Protein AF-A0A8J2LW24-F1 (afdb_monomer)

InterPro domains:
  IPR010530 NADH-ubiquinone reductase complex 1 MLRQ subunit [PF06522] (20-62)
  IPR010530 NADH-ubiquinone reductase complex 1 MLRQ subunit [PTHR14256] (9-73)

Nearest PDB structures (foldseek):
  8ugl-assembly1_4N  TM=7.728E-01  e=5.171E-03  Sus scrofa

Organism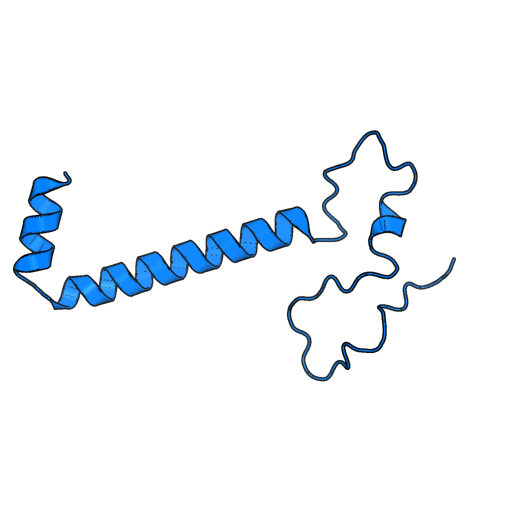: NCBI:txid39272

Sequence (80 aa):
ITRSLNWILRRHPQYLMLHGMLALGTSMAAVYGLRVAVKEPEITWNHHTNLEPWNEYANKQYKFLSAGRDYSAGCPAPKY

Mean predicted aligned error: 9.54 Å

pLDDT: mean 79.07, std 10.03, range [57.31, 96.38]

Solvent-accessible surface area (backbone atoms only — not comparable to full-atom values): 5153 Å² total; per-residue (Å²): 112,73,72,60,52,55,54,50,49,74,76,37,67,71,53,49,56,55,52,48,53,50,52,50,52,52,50,52,52,51,53,51,51,53,50,46,62,71,51,34,78,89,47,76,91,60,86,80,85,49,95,55,65,84,59,76,46,36,70,45,77,65,71,92,77,63,92,94,63,73,80,86,58,66,42,82,55,83,85,126

Foldseek 3Di:
DVVVVVVVCVVDVVVVVVVVVVVVVVVVVVVVVVLCQVQPLVHDPCPDPDPCSNCPCQFPDSDPDDPPDDPVDTRHRDDD

Structure (mmCIF, N/CA/C/O backbone):
data_AF-A0A8J2LW24-F1
#
_entry.id   AF-A0A8J2LW24-F1
#
loop_
_atom_site.group_PDB
_atom_site.id
_atom_site.type_symbol
_atom_site.label_atom_id
_atom_site.label_alt_id
_atom_site.label_comp_id
_atom_site.label_asym_id
_atom_site.label_entity_id
_atom_site.label_seq_id
_atom_site.pdbx_PDB_ins_code
_atom_site.Cartn_x
_atom_site.Cartn_y
_atom_site.Cartn_z
_atom_site.occupancy
_atom_site.B_iso_or_equiv
_atom_site.auth_seq_id
_atom_site.auth_comp_id
_atom_site.auth_asym_id
_atom_site.auth_atom_id
_atom_site.pdbx_PDB_model_num
ATOM 1 N N . ILE A 1 1 ? 1.519 7.837 -28.302 1.00 60.75 1 ILE A N 1
ATOM 2 C CA . ILE A 1 1 ? 2.235 7.214 -27.159 1.00 60.75 1 ILE A CA 1
ATOM 3 C C . ILE A 1 1 ? 2.040 5.694 -27.146 1.00 60.75 1 ILE A C 1
ATOM 5 O O . ILE A 1 1 ? 3.014 4.967 -27.271 1.00 60.75 1 ILE A O 1
ATOM 9 N N . THR A 1 2 ? 0.803 5.189 -27.118 1.00 70.88 2 THR A N 1
ATOM 10 C CA . THR A 1 2 ? 0.509 3.737 -27.075 1.00 70.88 2 THR A CA 1
ATOM 11 C C . THR A 1 2 ? 1.035 2.942 -28.279 1.00 70.88 2 THR A C 1
ATOM 13 O O . THR A 1 2 ? 1.472 1.802 -28.136 1.00 70.88 2 THR A O 1
ATOM 16 N N . ARG A 1 3 ? 1.051 3.553 -29.470 1.00 72.06 3 ARG A N 1
ATOM 17 C CA . ARG A 1 3 ? 1.451 2.890 -30.720 1.00 72.06 3 ARG A CA 1
ATOM 18 C C . ARG A 1 3 ? 2.970 2.697 -30.872 1.00 72.06 3 ARG A C 1
ATOM 20 O O . ARG A 1 3 ? 3.378 1.693 -31.445 1.00 72.06 3 ARG A O 1
ATOM 27 N N . SER A 1 4 ? 3.801 3.600 -30.334 1.00 74.06 4 SER A N 1
ATOM 28 C CA . SER A 1 4 ? 5.266 3.428 -30.363 1.00 74.06 4 SER A CA 1
ATOM 29 C C . SER A 1 4 ? 5.754 2.482 -29.264 1.00 74.06 4 SER A C 1
ATOM 31 O O . SER A 1 4 ? 6.668 1.701 -29.501 1.00 74.06 4 SER A O 1
ATOM 33 N N . LEU A 1 5 ? 5.094 2.471 -28.101 1.00 71.69 5 LEU A N 1
ATOM 34 C CA . LEU A 1 5 ? 5.432 1.573 -26.995 1.00 71.69 5 LEU A CA 1
ATOM 35 C C . LEU A 1 5 ? 5.238 0.094 -27.376 1.00 71.69 5 LEU A C 1
ATOM 37 O O . LEU A 1 5 ? 6.118 -0.730 -27.142 1.00 71.69 5 LEU A O 1
ATOM 41 N N . ASN A 1 6 ? 4.116 -0.231 -28.030 1.00 79.38 6 ASN A N 1
ATOM 42 C CA . ASN A 1 6 ? 3.830 -1.590 -28.505 1.00 79.38 6 ASN A CA 1
ATOM 43 C C . ASN A 1 6 ? 4.878 -2.064 -29.534 1.00 79.38 6 ASN A C 1
ATOM 45 O O . ASN A 1 6 ? 5.338 -3.201 -29.493 1.00 79.38 6 ASN A O 1
ATOM 49 N N . TRP A 1 7 ? 5.332 -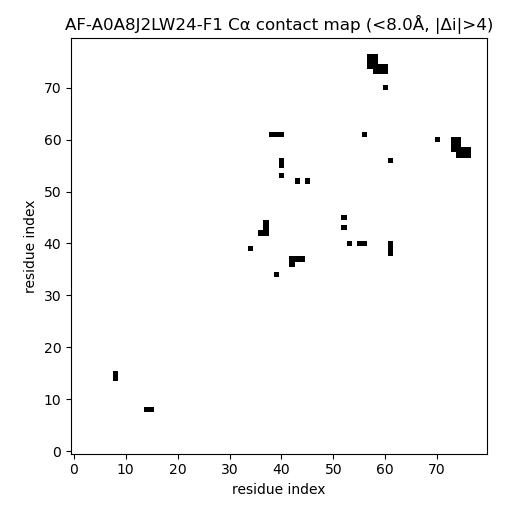1.168 -30.414 1.00 76.31 7 TRP A N 1
ATOM 50 C CA . TRP A 1 7 ? 6.380 -1.484 -31.385 1.00 76.31 7 TRP A CA 1
ATOM 51 C C . TRP A 1 7 ? 7.724 -1.823 -30.714 1.00 76.31 7 TRP A C 1
ATOM 53 O O . TRP A 1 7 ? 8.341 -2.831 -31.061 1.00 76.31 7 TRP A O 1
ATOM 63 N N . ILE A 1 8 ? 8.140 -1.043 -29.708 1.00 75.19 8 ILE A N 1
ATOM 64 C CA . ILE A 1 8 ? 9.393 -1.263 -28.961 1.00 75.19 8 ILE A CA 1
ATOM 65 C C . ILE A 1 8 ? 9.348 -2.585 -28.180 1.00 75.19 8 ILE A C 1
ATOM 67 O O . ILE A 1 8 ? 10.295 -3.371 -28.246 1.00 75.19 8 ILE A O 1
ATOM 71 N N . LEU A 1 9 ? 8.235 -2.866 -27.493 1.00 77.62 9 LEU A N 1
ATOM 72 C CA . LEU A 1 9 ? 8.060 -4.079 -26.683 1.00 77.62 9 LEU A CA 1
ATOM 73 C C . LEU A 1 9 ? 8.106 -5.367 -27.520 1.00 77.62 9 LEU A C 1
ATOM 75 O O . LEU A 1 9 ? 8.612 -6.383 -27.053 1.00 77.62 9 LEU A O 1
ATOM 79 N N . ARG A 1 10 ? 7.625 -5.331 -28.770 1.00 76.12 10 ARG A N 1
ATOM 80 C CA . ARG A 1 10 ? 7.696 -6.485 -29.687 1.00 76.12 10 ARG A CA 1
ATOM 81 C C . ARG A 1 10 ? 9.086 -6.693 -30.289 1.00 76.12 10 ARG A C 1
ATOM 83 O O . ARG A 1 10 ? 9.418 -7.815 -30.656 1.00 76.12 10 ARG A O 1
ATOM 90 N N . ARG A 1 11 ? 9.884 -5.630 -30.431 1.00 83.19 11 ARG A N 1
ATOM 91 C CA . ARG A 1 11 ? 11.218 -5.684 -31.056 1.00 83.19 11 ARG A CA 1
ATOM 92 C C . ARG A 1 11 ? 12.306 -6.151 -30.086 1.00 83.19 11 ARG A C 1
ATOM 94 O O . ARG A 1 11 ? 13.309 -6.706 -30.526 1.00 83.19 11 ARG A O 1
ATOM 101 N N . HIS A 1 12 ? 12.101 -5.933 -28.790 1.00 82.75 12 HIS A N 1
ATOM 102 C CA . HIS A 1 12 ? 13.118 -6.126 -27.763 1.00 82.75 12 HIS A CA 1
ATOM 103 C C . HIS A 1 12 ? 12.520 -6.787 -26.503 1.00 82.75 12 HIS A C 1
ATOM 105 O O . HIS A 1 12 ? 11.985 -6.088 -25.634 1.00 82.75 12 HIS A O 1
ATOM 111 N N . PRO A 1 13 ? 12.619 -8.124 -26.368 1.00 79.31 13 PRO A N 1
ATOM 112 C CA . PRO A 1 13 ? 11.974 -8.874 -25.286 1.00 79.31 13 PRO A CA 1
ATOM 113 C C . PRO A 1 13 ? 12.496 -8.511 -23.886 1.00 79.31 13 PRO A C 1
ATOM 115 O O . PRO A 1 13 ? 11.765 -8.639 -22.908 1.00 79.31 13 PRO A O 1
ATOM 118 N N . GLN A 1 14 ? 13.720 -7.989 -23.771 1.00 81.62 14 GLN A N 1
ATOM 119 C CA . GLN A 1 14 ? 14.308 -7.556 -22.499 1.00 81.62 14 GLN A CA 1
ATOM 120 C C . GLN A 1 14 ? 13.519 -6.437 -21.798 1.00 81.62 14 GLN A C 1
ATOM 122 O O . GLN A 1 14 ? 13.499 -6.373 -20.568 1.00 81.62 14 GLN A O 1
ATOM 127 N N . TYR A 1 15 ? 12.822 -5.574 -22.545 1.00 81.06 15 TYR A N 1
ATOM 128 C CA . TYR A 1 15 ? 12.034 -4.506 -21.926 1.00 81.06 15 TYR A CA 1
ATOM 129 C C . TYR A 1 15 ? 10.747 -5.029 -21.291 1.00 81.06 15 TYR A C 1
ATOM 131 O O . TYR A 1 15 ? 10.225 -4.370 -20.395 1.00 81.06 15 TYR A O 1
ATOM 139 N N . LEU A 1 16 ? 10.261 -6.211 -21.686 1.00 85.38 16 LEU A N 1
ATOM 140 C CA . LEU A 1 16 ? 9.088 -6.822 -21.065 1.00 85.38 16 LEU A CA 1
ATOM 141 C C . LEU A 1 16 ? 9.346 -7.122 -19.584 1.00 85.38 16 LEU A C 1
ATOM 143 O O . LEU A 1 16 ? 8.519 -6.784 -18.742 1.00 85.38 16 LEU A O 1
ATOM 147 N N . MET A 1 17 ? 10.511 -7.690 -19.258 1.00 89.06 17 MET A N 1
ATOM 148 C CA . MET A 1 17 ? 10.870 -8.015 -17.875 1.00 89.06 17 MET A CA 1
ATOM 149 C C . MET A 1 17 ? 11.050 -6.755 -17.023 1.00 89.06 17 MET A C 1
ATOM 151 O O . MET A 1 17 ? 10.529 -6.690 -15.913 1.00 89.06 17 MET A O 1
ATOM 155 N N . LEU A 1 18 ? 11.704 -5.723 -17.568 1.00 88.69 18 LEU A N 1
ATOM 156 C CA . LEU A 1 18 ? 11.874 -4.437 -16.884 1.00 88.69 18 LEU A CA 1
ATOM 157 C C . LEU A 1 18 ? 10.525 -3.784 -16.542 1.00 88.69 18 LEU A C 1
ATOM 159 O O . LEU A 1 18 ? 10.292 -3.397 -15.397 1.00 88.69 18 LEU A O 1
ATOM 163 N N . HIS A 1 19 ? 9.621 -3.688 -17.521 1.00 87.25 19 HIS A N 1
ATOM 164 C CA . HIS A 1 19 ? 8.291 -3.118 -17.296 1.00 87.25 19 HIS A CA 1
ATOM 165 C C . HIS A 1 19 ? 7.440 -4.014 -16.389 1.00 87.25 19 HIS A C 1
ATOM 167 O O . HIS A 1 19 ? 6.660 -3.499 -15.593 1.00 87.25 19 HIS A O 1
ATOM 173 N N . GLY A 1 20 ? 7.623 -5.336 -16.456 1.00 91.69 20 GLY A N 1
ATOM 174 C CA . GLY A 1 20 ? 6.976 -6.293 -15.563 1.00 91.69 20 GLY A CA 1
ATOM 175 C C . GLY A 1 20 ? 7.367 -6.086 -14.099 1.00 91.69 20 GLY A C 1
ATOM 176 O O . GLY A 1 20 ? 6.487 -5.979 -13.249 1.00 91.69 20 GLY A O 1
ATOM 177 N N . MET A 1 21 ? 8.662 -5.950 -13.798 1.00 93.75 21 MET A N 1
ATOM 178 C CA . MET A 1 21 ? 9.134 -5.674 -12.433 1.00 93.75 21 MET A CA 1
ATOM 179 C C . MET A 1 21 ? 8.666 -4.305 -11.932 1.00 93.75 21 MET A C 1
ATOM 181 O O . MET A 1 21 ? 8.270 -4.182 -10.775 1.00 93.75 21 MET A O 1
ATOM 185 N N . LEU A 1 22 ? 8.651 -3.289 -12.799 1.00 93.94 22 LEU A N 1
ATOM 186 C CA . LEU A 1 22 ? 8.139 -1.963 -12.452 1.00 93.94 22 LEU A CA 1
ATOM 187 C C . LEU A 1 22 ? 6.633 -1.994 -12.145 1.00 93.94 22 LEU A C 1
ATOM 189 O O . LEU A 1 22 ? 6.187 -1.424 -11.147 1.00 93.94 22 LEU A O 1
ATOM 193 N N . ALA A 1 23 ? 5.843 -2.680 -12.971 1.00 93.75 23 ALA A N 1
ATOM 194 C CA . ALA A 1 23 ? 4.410 -2.843 -12.745 1.00 93.75 23 ALA A CA 1
ATOM 195 C C . ALA A 1 23 ? 4.134 -3.651 -11.467 1.00 93.75 23 ALA A C 1
ATOM 197 O O . ALA A 1 23 ? 3.256 -3.299 -10.679 1.00 93.75 23 ALA A O 1
ATOM 198 N N . LEU A 1 24 ? 4.920 -4.698 -11.212 1.00 95.88 24 LEU A N 1
ATOM 199 C CA . LEU A 1 24 ? 4.813 -5.498 -9.995 1.00 95.88 24 LEU A CA 1
ATOM 200 C C . LEU A 1 24 ? 5.181 -4.681 -8.747 1.00 95.88 24 LEU A C 1
ATOM 202 O O . LEU A 1 24 ? 4.437 -4.690 -7.772 1.00 95.88 24 LEU A O 1
ATOM 206 N N . GLY A 1 25 ? 6.271 -3.913 -8.785 1.00 96.25 25 GLY A N 1
ATOM 207 C CA . GLY A 1 25 ? 6.681 -3.059 -7.667 1.00 96.25 25 GLY A CA 1
ATOM 208 C C . GLY A 1 25 ? 5.660 -1.964 -7.351 1.00 96.25 25 GLY A C 1
ATOM 209 O O . GLY A 1 25 ? 5.283 -1.777 -6.195 1.00 96.25 25 GLY A O 1
ATOM 210 N N . THR A 1 26 ? 5.159 -1.273 -8.378 1.00 96.38 26 THR A N 1
ATOM 211 C CA . THR A 1 26 ? 4.163 -0.201 -8.202 1.00 96.38 26 THR A CA 1
ATOM 212 C C . THR A 1 26 ? 2.811 -0.737 -7.734 1.00 96.38 26 THR A C 1
ATOM 214 O O . THR A 1 26 ? 2.216 -0.162 -6.824 1.00 96.38 26 THR A O 1
ATOM 217 N N . SER A 1 27 ? 2.347 -1.865 -8.282 1.00 96.38 27 SER A N 1
ATOM 218 C CA . SER A 1 27 ? 1.112 -2.511 -7.818 1.00 96.38 27 SER A CA 1
ATOM 219 C C . SER A 1 27 ? 1.229 -3.003 -6.375 1.00 96.38 27 SER A C 1
ATOM 221 O O . SER A 1 27 ? 0.322 -2.755 -5.582 1.00 96.38 27 SER A O 1
ATOM 223 N N . MET A 1 28 ? 2.351 -3.617 -5.989 1.00 95.12 28 MET A N 1
ATOM 224 C CA . MET A 1 28 ? 2.562 -4.089 -4.618 1.00 95.12 28 MET A CA 1
ATOM 225 C C . MET A 1 28 ? 2.609 -2.929 -3.613 1.00 95.12 28 MET A C 1
ATOM 227 O O . MET A 1 28 ? 1.993 -3.016 -2.550 1.00 95.12 28 MET A O 1
ATOM 231 N N . ALA A 1 29 ? 3.262 -1.819 -3.969 1.00 95.06 29 ALA A N 1
ATOM 232 C CA . ALA A 1 29 ? 3.277 -0.608 -3.150 1.00 95.06 29 ALA A CA 1
ATOM 233 C C . ALA A 1 29 ? 1.872 -0.003 -2.990 1.00 95.06 29 ALA A C 1
ATOM 235 O O . ALA A 1 29 ? 1.469 0.333 -1.876 1.00 95.06 29 ALA A O 1
ATOM 236 N N . ALA A 1 30 ? 1.101 0.084 -4.078 1.00 96.12 30 ALA A N 1
ATOM 237 C CA . ALA A 1 30 ? -0.261 0.610 -4.045 1.00 96.12 30 ALA A CA 1
ATOM 238 C C . ALA A 1 30 ? -1.197 -0.261 -3.191 1.00 96.12 30 ALA A C 1
AT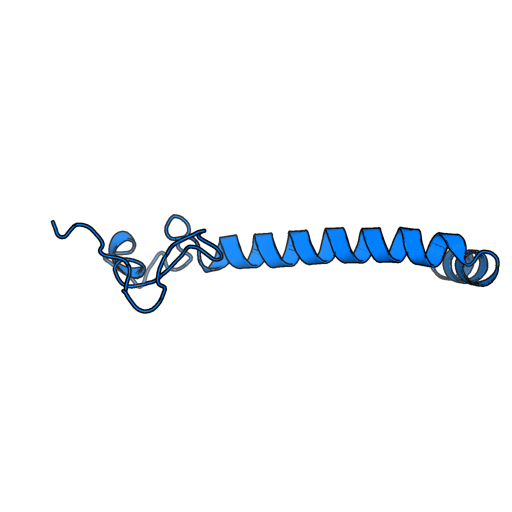OM 240 O O . ALA A 1 30 ? -1.937 0.259 -2.356 1.00 96.12 30 ALA A O 1
ATOM 241 N N . VAL A 1 31 ? -1.130 -1.587 -3.350 1.00 95.12 31 VAL A N 1
ATOM 242 C CA . VAL A 1 31 ? -1.931 -2.536 -2.561 1.00 95.12 31 VAL A CA 1
ATOM 243 C C . VAL A 1 31 ? -1.572 -2.455 -1.079 1.00 95.12 31 VAL A C 1
ATOM 245 O O . VAL A 1 31 ? -2.468 -2.435 -0.233 1.00 95.12 31 VAL A O 1
ATOM 248 N N . TYR A 1 32 ? -0.281 -2.370 -0.746 1.00 91.12 32 TYR A N 1
ATOM 249 C CA . TYR A 1 32 ? 0.146 -2.237 0.645 1.00 91.12 32 TYR A CA 1
ATOM 250 C C . TYR A 1 32 ? -0.307 -0.905 1.257 1.00 91.12 32 TYR A C 1
ATOM 252 O O . TYR A 1 32 ? -0.847 -0.899 2.363 1.00 91.12 32 TYR A O 1
ATOM 260 N N . GLY A 1 33 ? -0.170 0.202 0.522 1.00 92.25 33 GLY A N 1
ATOM 261 C CA . GLY A 1 33 ? -0.648 1.516 0.955 1.00 92.25 33 GLY A CA 1
ATOM 262 C C . GLY A 1 33 ? -2.157 1.537 1.202 1.00 92.25 33 GLY A C 1
ATOM 263 O O . GLY A 1 33 ? -2.597 1.984 2.259 1.00 92.25 33 GLY A O 1
ATOM 264 N N . LEU A 1 34 ? -2.951 0.968 0.289 1.00 92.94 34 LEU A N 1
ATOM 265 C CA . LEU A 1 34 ? -4.402 0.849 0.458 1.00 92.94 34 LEU A CA 1
ATOM 266 C C . LEU A 1 34 ? -4.765 -0.013 1.675 1.00 92.94 34 LEU A C 1
ATOM 268 O O . LEU A 1 34 ? -5.675 0.318 2.433 1.00 92.94 34 LEU A O 1
ATOM 272 N N . ARG A 1 35 ? -4.027 -1.102 1.903 1.00 89.06 35 ARG A N 1
ATOM 273 C CA . ARG A 1 35 ? -4.208 -1.950 3.084 1.00 89.06 35 ARG A CA 1
ATOM 274 C C . ARG A 1 35 ? -3.920 -1.194 4.380 1.00 89.06 35 ARG A C 1
ATOM 276 O O . ARG A 1 35 ? -4.677 -1.370 5.331 1.00 89.06 35 ARG A O 1
ATOM 283 N N . VAL A 1 36 ? -2.846 -0.403 4.437 1.00 86.94 36 VAL A N 1
ATOM 284 C CA . VAL A 1 36 ? -2.517 0.421 5.614 1.00 86.94 36 VAL A CA 1
ATOM 285 C C . VAL A 1 36 ? -3.617 1.454 5.829 1.00 86.94 36 VAL A C 1
ATOM 287 O O . VAL A 1 36 ? -4.194 1.501 6.905 1.00 86.94 36 VAL A O 1
ATOM 290 N N . ALA A 1 37 ? -4.014 2.176 4.782 1.00 88.56 37 ALA A N 1
ATOM 291 C CA . ALA A 1 37 ? -5.061 3.188 4.876 1.00 88.56 37 ALA A CA 1
ATOM 292 C C . ALA A 1 37 ? -6.370 2.651 5.481 1.00 88.56 37 ALA A C 1
ATOM 294 O O . ALA A 1 37 ? -7.017 3.357 6.241 1.00 88.56 37 ALA A O 1
ATOM 295 N N . VAL A 1 38 ? -6.766 1.413 5.170 1.00 85.38 38 VAL A N 1
ATOM 296 C CA . VAL A 1 38 ? -8.046 0.847 5.634 1.00 85.38 38 VAL A CA 1
ATOM 297 C C . VAL A 1 38 ? -7.948 0.126 6.983 1.00 85.38 38 VAL A C 1
ATOM 299 O O . VAL A 1 38 ? -8.944 0.064 7.697 1.00 85.38 38 VAL A O 1
ATOM 302 N N . LYS A 1 39 ? -6.800 -0.479 7.318 1.00 81.25 39 LYS A N 1
ATOM 303 C CA . LYS A 1 39 ? -6.683 -1.416 8.455 1.00 81.25 39 LYS A CA 1
ATOM 304 C C . LYS A 1 39 ? -5.763 -0.949 9.584 1.00 81.25 39 LYS A C 1
ATOM 306 O O . LYS A 1 39 ? -5.585 -1.703 10.542 1.00 81.25 39 LYS A O 1
ATOM 311 N N . GLU A 1 40 ? -5.141 0.218 9.462 1.00 82.38 40 GLU A N 1
ATOM 312 C CA . GLU A 1 40 ? -4.283 0.757 10.517 1.00 82.38 40 GLU A CA 1
ATOM 313 C C . GLU A 1 40 ? -5.137 1.304 11.675 1.00 82.38 40 GLU A C 1
ATOM 315 O O . GLU A 1 40 ? -6.093 2.035 11.420 1.00 82.38 40 GLU A O 1
ATOM 320 N N . PRO A 1 41 ? -4.811 1.000 12.945 1.00 80.62 41 PRO A N 1
ATOM 321 C CA . PRO A 1 41 ? -5.574 1.479 14.100 1.00 80.62 41 PRO A CA 1
ATOM 322 C C . PRO A 1 41 ? -5.499 2.998 14.296 1.00 80.62 41 PRO A C 1
ATOM 324 O O . PRO A 1 41 ? -6.375 3.573 14.934 1.00 80.62 41 PRO A O 1
ATOM 327 N N . GLU A 1 42 ? -4.468 3.649 13.753 1.00 76.56 42 GLU A N 1
ATOM 328 C CA . GLU A 1 42 ? -4.299 5.107 13.813 1.00 76.56 42 GLU A CA 1
ATOM 329 C C . GLU A 1 42 ? -5.172 5.848 12.790 1.00 76.56 42 GLU A C 1
ATOM 331 O O . GLU A 1 42 ? -5.393 7.052 12.916 1.00 76.56 42 GLU A O 1
ATOM 336 N N . ILE A 1 43 ? -5.684 5.143 11.777 1.00 80.19 43 ILE A N 1
ATOM 337 C CA . ILE A 1 43 ? -6.453 5.732 10.683 1.00 80.19 43 ILE A CA 1
ATOM 338 C C . ILE A 1 43 ? -7.912 5.314 10.844 1.00 80.19 43 ILE A C 1
ATOM 340 O O . ILE A 1 43 ? -8.282 4.164 10.612 1.00 80.19 43 ILE A O 1
ATOM 344 N N . THR A 1 44 ? -8.764 6.268 11.215 1.00 79.00 44 THR A N 1
ATOM 345 C CA . THR A 1 44 ? -10.216 6.070 11.241 1.00 79.00 44 THR A CA 1
ATOM 346 C C . THR A 1 44 ? -10.875 6.813 10.089 1.00 79.00 44 THR A C 1
ATOM 348 O O . THR A 1 44 ? -10.654 8.005 9.896 1.00 79.00 44 THR A O 1
ATOM 351 N N . TRP A 1 45 ? -11.709 6.101 9.332 1.00 81.38 45 TRP A N 1
ATOM 352 C CA . TRP A 1 45 ? -12.600 6.685 8.322 1.00 81.38 45 TRP A CA 1
ATOM 353 C C . TRP A 1 45 ? -13.985 6.998 8.891 1.00 81.38 45 TRP A C 1
ATOM 355 O O . TRP A 1 45 ? -14.836 7.566 8.208 1.00 81.38 45 TRP A O 1
ATOM 365 N N . ASN A 1 46 ? -14.231 6.606 10.141 1.00 78.38 46 ASN A N 1
ATOM 366 C CA . ASN A 1 46 ? -15.519 6.731 10.789 1.00 78.38 46 ASN A CA 1
ATOM 367 C C . ASN A 1 46 ? -15.487 7.850 11.833 1.00 78.38 46 ASN A C 1
ATOM 369 O O . ASN A 1 46 ? -15.359 7.607 13.030 1.00 78.38 46 ASN A O 1
ATOM 373 N N . HIS A 1 47 ? -15.618 9.087 11.359 1.00 72.12 47 HIS A N 1
ATOM 374 C CA . HIS A 1 47 ? -15.560 10.275 12.213 1.00 72.12 47 HIS A CA 1
ATOM 375 C C . HIS A 1 47 ? -16.860 10.569 12.980 1.00 72.12 47 HIS A C 1
ATOM 377 O O . HIS A 1 47 ? -16.844 11.394 13.888 1.00 72.12 47 HIS A O 1
ATOM 383 N N . HIS A 1 48 ? -17.984 9.934 12.621 1.00 73.00 48 HIS A N 1
ATOM 384 C CA . HIS A 1 48 ? -19.307 10.340 13.119 1.00 73.00 48 HIS A CA 1
ATOM 385 C C . HIS A 1 48 ? -20.121 9.238 13.804 1.00 73.00 48 HIS A C 1
ATOM 387 O O . HIS A 1 48 ? -20.978 9.567 14.617 1.00 73.00 48 HIS A O 1
ATOM 393 N N . THR A 1 49 ? -19.900 7.954 13.501 1.00 74.81 49 THR A N 1
ATOM 394 C CA . THR A 1 49 ? -20.766 6.872 14.022 1.00 74.81 49 THR A CA 1
ATOM 395 C C . THR A 1 49 ? -20.119 6.016 15.108 1.00 74.81 49 THR A C 1
ATOM 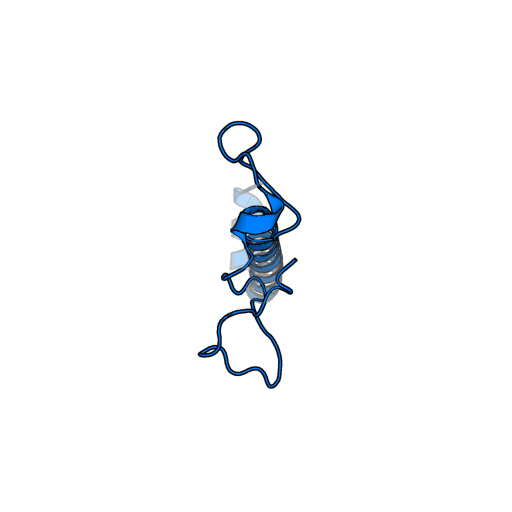397 O O . THR A 1 49 ? -20.820 5.247 15.758 1.00 74.81 49 THR A O 1
ATOM 400 N N . ASN A 1 50 ? -18.813 6.165 15.352 1.00 70.69 50 ASN A N 1
ATOM 401 C CA . ASN A 1 50 ? -18.109 5.473 16.429 1.00 70.69 50 ASN A CA 1
ATOM 402 C C . ASN A 1 50 ? -17.656 6.484 17.495 1.00 70.69 50 ASN A C 1
ATOM 404 O O . ASN A 1 50 ? -16.791 7.315 17.232 1.00 70.69 50 ASN A O 1
ATOM 408 N N . LEU A 1 51 ? -18.261 6.421 18.686 1.00 72.69 51 LEU A N 1
ATOM 409 C CA . LEU A 1 51 ? -17.921 7.280 19.830 1.00 72.69 51 LEU A CA 1
ATOM 410 C C . LEU A 1 51 ? -16.570 6.895 20.464 1.00 72.69 51 LEU A C 1
ATOM 412 O O . LEU A 1 51 ? -15.964 7.720 21.141 1.00 72.69 51 LEU A O 1
ATOM 416 N N . GLU A 1 52 ? -16.087 5.670 20.216 1.00 74.12 52 GLU A N 1
ATOM 417 C CA . GLU A 1 52 ? -14.864 5.110 20.808 1.00 74.12 52 GLU A CA 1
ATOM 418 C C . GLU A 1 52 ? -13.906 4.558 19.729 1.00 74.12 52 GLU A C 1
ATOM 420 O O . GLU A 1 52 ? -13.630 3.353 19.671 1.00 74.12 52 GLU A O 1
ATOM 425 N N . PRO A 1 53 ? -13.368 5.414 18.839 1.00 71.06 53 PRO A 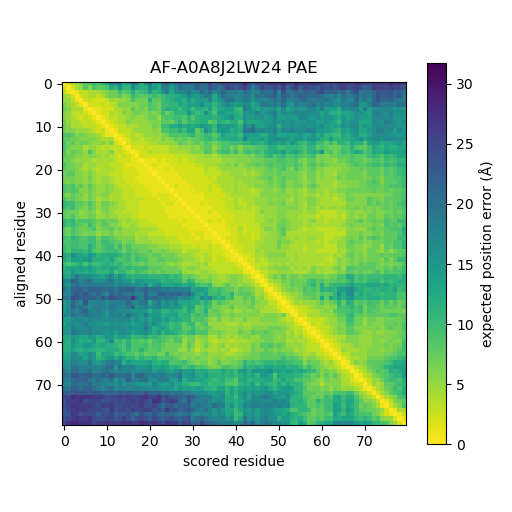N 1
ATOM 426 C CA . PRO A 1 53 ? -12.531 4.980 17.716 1.00 71.06 53 PRO A CA 1
ATOM 427 C C . PRO A 1 53 ? -11.273 4.211 18.153 1.00 71.06 53 PRO A C 1
ATOM 429 O O . PRO A 1 53 ? -10.834 3.295 17.461 1.00 71.06 53 PRO A O 1
ATOM 432 N N . TRP A 1 54 ? -10.730 4.511 19.336 1.00 71.56 54 TRP A N 1
ATOM 433 C CA . TRP A 1 54 ? -9.574 3.811 19.908 1.00 71.56 54 TRP A CA 1
ATOM 434 C C . TRP A 1 54 ? -9.86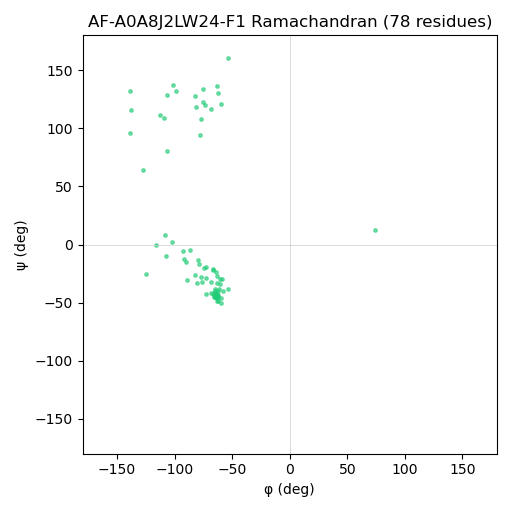1 2.346 20.286 1.00 71.56 54 TRP A C 1
ATOM 436 O O . TRP A 1 54 ? -8.927 1.552 20.398 1.00 71.56 54 TRP A O 1
ATOM 446 N N . ASN A 1 55 ? -11.128 1.962 20.478 1.00 74.94 55 ASN A N 1
ATOM 447 C CA . ASN A 1 55 ? -11.513 0.610 20.894 1.00 74.94 55 ASN A CA 1
ATOM 448 C C . ASN A 1 55 ? -11.796 -0.326 19.699 1.00 74.94 55 ASN A C 1
ATOM 450 O O . ASN A 1 55 ? -11.854 -1.548 19.841 1.00 74.94 55 ASN A O 1
ATOM 454 N N . GLU A 1 56 ? -11.924 0.220 18.485 1.00 75.31 56 GLU A N 1
ATOM 455 C CA . GLU A 1 56 ? -12.341 -0.529 17.289 1.00 75.31 56 GLU A CA 1
ATOM 456 C C . GLU A 1 56 ? -11.365 -1.649 16.882 1.00 75.31 56 GLU A C 1
ATOM 458 O O . GLU A 1 56 ? -11.759 -2.657 16.275 1.00 75.31 56 GLU A O 1
ATOM 463 N N . TYR A 1 57 ? -10.093 -1.480 17.241 1.00 74.25 57 TYR A N 1
ATOM 464 C CA . TYR A 1 57 ? -9.009 -2.416 16.958 1.00 74.25 57 TYR A CA 1
ATOM 465 C C . TYR A 1 57 ? -8.504 -3.163 18.198 1.00 74.25 57 TYR A C 1
ATOM 467 O O . TYR A 1 57 ? -7.545 -3.924 18.085 1.00 74.25 57 TYR A O 1
ATOM 475 N N . ALA A 1 58 ? -9.167 -3.037 19.355 1.00 74.81 58 ALA A N 1
ATOM 476 C CA . ALA A 1 58 ? -8.718 -3.652 20.607 1.00 74.81 58 ALA A CA 1
ATOM 477 C C . ALA A 1 58 ? -8.575 -5.183 20.515 1.00 74.81 58 ALA A C 1
ATOM 479 O O . ALA A 1 58 ? -7.600 -5.744 21.003 1.00 74.81 58 ALA A O 1
ATOM 480 N N . ASN A 1 59 ? -9.511 -5.850 19.829 1.00 74.19 59 ASN A N 1
ATOM 481 C CA . ASN A 1 59 ? -9.506 -7.307 19.637 1.00 74.19 59 ASN A CA 1
ATOM 482 C C . ASN A 1 59 ? -9.020 -7.741 18.241 1.00 74.19 59 ASN A C 1
ATOM 484 O O . ASN A 1 59 ? -9.036 -8.933 17.926 1.00 74.19 59 ASN A O 1
ATOM 488 N N . LYS A 1 60 ? -8.616 -6.801 17.374 1.00 76.50 60 LYS A N 1
ATOM 489 C CA . LYS A 1 60 ? -8.250 -7.090 15.979 1.00 76.50 60 LYS A CA 1
ATOM 490 C C . LYS A 1 60 ? -6.732 -7.124 15.809 1.00 76.50 60 LYS A C 1
ATOM 492 O O . LYS A 1 60 ? -6.007 -6.257 16.283 1.00 76.50 60 LYS A O 1
ATOM 497 N N . GLN A 1 61 ? -6.244 -8.106 15.056 1.00 76.19 61 GLN A N 1
ATOM 498 C CA . GLN A 1 61 ? -4.848 -8.151 14.628 1.00 76.19 61 GLN A CA 1
ATOM 499 C C . GLN A 1 61 ? -4.640 -7.154 13.479 1.00 76.19 61 GLN A C 1
ATOM 501 O O . GLN A 1 61 ? -5.077 -7.395 12.354 1.00 76.19 61 GLN A O 1
ATOM 506 N N . TYR A 1 62 ? -3.945 -6.049 13.744 1.00 78.06 62 TYR A N 1
ATOM 507 C CA . TYR A 1 62 ? -3.621 -5.065 12.705 1.00 78.06 62 TYR A CA 1
ATOM 508 C C . TYR A 1 62 ? -2.291 -5.346 11.996 1.0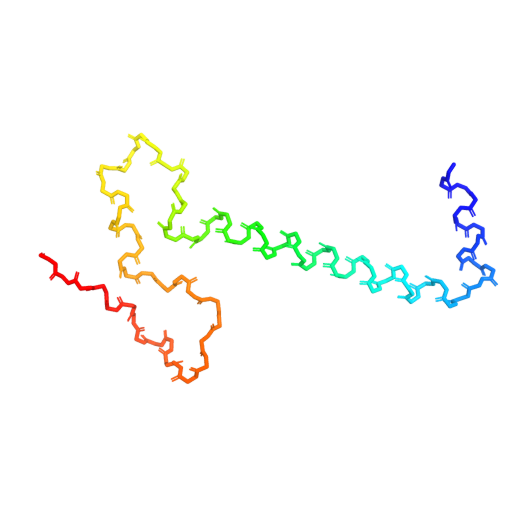0 78.06 62 TYR A C 1
ATOM 510 O O . TYR A 1 62 ? -2.044 -4.783 10.938 1.00 78.06 62 TYR A O 1
ATOM 518 N N . LYS A 1 63 ? -1.411 -6.209 12.523 1.00 77.88 63 LYS A N 1
ATOM 519 C CA . LYS A 1 63 ? -0.130 -6.546 11.873 1.00 77.88 63 LYS A CA 1
ATOM 520 C C . LYS A 1 63 ? -0.333 -7.607 10.795 1.00 77.88 63 LYS A C 1
ATOM 522 O O . LYS A 1 63 ? -0.905 -8.657 11.066 1.00 77.88 63 LYS A O 1
ATOM 527 N N . PHE A 1 64 ? 0.156 -7.338 9.582 1.00 77.00 64 PHE A N 1
ATOM 528 C CA . PHE A 1 64 ? 0.066 -8.284 8.463 1.00 77.00 64 PHE A CA 1
ATOM 529 C C . PHE A 1 64 ? 1.026 -9.463 8.632 1.00 77.00 64 PHE A C 1
ATOM 531 O O . PHE A 1 64 ? 0.650 -10.603 8.394 1.00 77.00 64 PHE A O 1
ATOM 538 N N . LEU A 1 65 ? 2.254 -9.179 9.074 1.00 79.00 65 LEU A N 1
ATOM 539 C CA . LEU A 1 65 ? 3.287 -10.167 9.351 1.00 79.00 65 LEU A CA 1
ATOM 540 C C . LEU A 1 65 ? 4.006 -9.776 10.644 1.00 79.00 65 LEU A C 1
ATOM 542 O O . LEU A 1 65 ? 4.393 -8.628 10.845 1.00 79.00 65 LEU A O 1
ATOM 546 N N . SER A 1 66 ? 4.173 -10.748 11.525 1.00 78.06 66 SER A N 1
ATOM 547 C CA . SER A 1 66 ? 4.933 -10.681 12.765 1.00 78.06 66 SER A CA 1
ATOM 548 C C . SER A 1 66 ? 5.706 -11.987 12.879 1.00 78.06 66 SER A C 1
ATOM 550 O O . SER A 1 66 ? 5.104 -13.058 12.981 1.00 78.06 66 SER A O 1
ATOM 552 N N . ALA A 1 67 ? 7.034 -11.910 12.839 1.00 78.31 67 ALA A N 1
ATOM 553 C CA . ALA A 1 67 ? 7.875 -13.080 13.049 1.00 78.31 67 ALA A CA 1
ATOM 554 C C . ALA A 1 67 ? 7.643 -13.630 14.468 1.00 78.31 67 ALA A C 1
ATOM 556 O O . ALA A 1 67 ? 7.637 -12.864 15.431 1.00 78.31 67 ALA A O 1
ATOM 557 N N . GLY A 1 68 ? 7.407 -14.940 14.588 1.00 74.50 68 GLY A N 1
ATOM 558 C CA . GLY A 1 68 ? 7.302 -15.629 15.880 1.00 74.50 68 GLY A CA 1
ATOM 559 C C . GLY A 1 68 ? 6.016 -15.396 16.683 1.00 74.50 68 GLY A C 1
ATOM 560 O O . GLY A 1 68 ? 5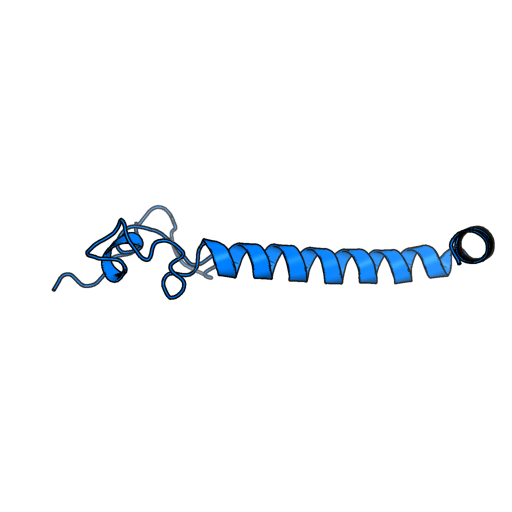.986 -15.750 17.858 1.00 74.50 68 GLY A O 1
ATOM 561 N N . ARG A 1 69 ? 4.959 -14.812 16.098 1.00 71.69 69 ARG A N 1
ATOM 562 C CA . ARG A 1 69 ? 3.667 -14.638 16.785 1.00 71.69 69 ARG A CA 1
ATOM 563 C C . ARG A 1 69 ? 2.684 -15.737 16.387 1.00 71.69 69 ARG A C 1
ATOM 565 O O . ARG A 1 69 ? 2.496 -15.976 15.199 1.00 71.69 69 ARG A O 1
ATOM 572 N N . ASP A 1 70 ? 2.036 -16.354 17.372 1.00 72.56 70 ASP A N 1
ATOM 573 C CA . ASP A 1 70 ? 0.849 -17.178 17.142 1.00 72.56 70 ASP A CA 1
ATOM 574 C C . ASP A 1 70 ? -0.354 -16.256 16.881 1.00 72.56 70 ASP A C 1
ATOM 576 O O . ASP A 1 70 ? -0.656 -15.365 17.677 1.00 72.56 70 ASP A O 1
ATOM 580 N N . TYR A 1 71 ? -0.998 -16.434 15.728 1.00 71.06 71 TYR A N 1
ATOM 581 C CA . TYR A 1 71 ? -2.137 -15.631 15.274 1.00 71.06 71 TYR A CA 1
ATOM 582 C C . TYR A 1 71 ? -3.476 -16.169 15.797 1.00 71.06 71 TYR A C 1
ATOM 584 O O . TYR A 1 71 ? -4.504 -15.538 15.557 1.00 71.06 71 TYR A O 1
ATOM 592 N N . SER A 1 72 ? -3.482 -17.314 16.496 1.00 71.62 72 SER A N 1
ATOM 593 C CA . SER A 1 72 ? -4.684 -17.842 17.157 1.00 71.62 72 SER A CA 1
ATOM 594 C C . SER A 1 72 ? -5.062 -17.031 18.403 1.00 71.62 72 SER A C 1
ATOM 596 O O . SER A 1 72 ? -6.240 -16.897 18.734 1.00 71.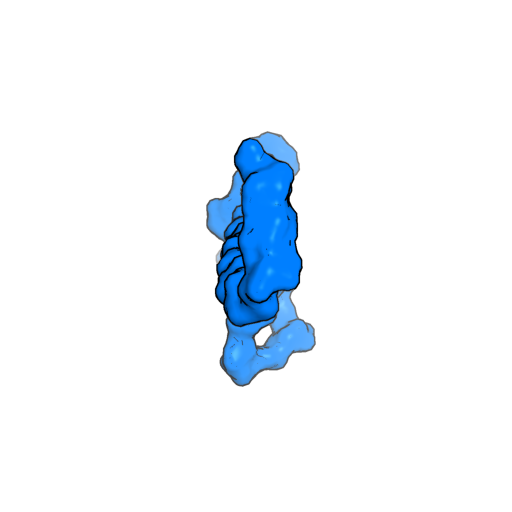62 72 SER A O 1
ATOM 598 N N . ALA A 1 73 ? -4.066 -16.431 19.059 1.00 64.56 73 ALA A N 1
ATOM 599 C CA . ALA A 1 73 ? -4.263 -15.538 20.185 1.00 64.56 73 ALA A CA 1
ATOM 600 C C . ALA A 1 73 ? -4.617 -14.133 19.673 1.00 64.56 73 ALA A C 1
ATOM 602 O O . ALA A 1 73 ? -3.823 -13.488 18.982 1.00 64.56 73 ALA A O 1
ATOM 603 N N . GLY A 1 74 ? -5.813 -13.648 20.023 1.00 63.44 74 GLY A N 1
ATOM 604 C CA . GLY A 1 74 ? -6.227 -12.270 19.752 1.00 63.44 74 GLY A CA 1
ATOM 605 C C . GLY A 1 74 ? -5.222 -11.247 20.295 1.00 63.44 74 GLY A C 1
ATOM 606 O O . GLY A 1 74 ? -4.395 -11.555 21.154 1.00 63.44 74 GLY A O 1
ATOM 607 N N . CYS A 1 75 ? -5.260 -10.013 19.790 1.00 64.31 75 CYS A N 1
ATOM 608 C CA . CYS A 1 75 ? -4.406 -8.950 20.315 1.00 64.31 75 CYS A CA 1
ATOM 609 C C . CYS A 1 75 ? -4.871 -8.589 21.737 1.00 64.31 75 CYS A C 1
ATOM 611 O O . CYS A 1 75 ? -6.003 -8.133 21.879 1.00 64.31 75 CYS A O 1
ATOM 613 N N . PRO A 1 76 ? -4.059 -8.774 22.797 1.00 62.41 76 PRO A N 1
ATOM 614 C CA . PRO A 1 76 ? -4.440 -8.296 24.115 1.00 62.41 76 PRO A CA 1
ATOM 615 C C . PRO A 1 76 ? -4.194 -6.786 24.147 1.00 62.41 76 PRO A C 1
ATOM 617 O O . PRO A 1 76 ? -3.074 -6.337 24.387 1.00 62.41 76 PRO A O 1
ATOM 620 N N . ALA A 1 77 ? -5.219 -5.987 23.849 1.00 63.12 77 ALA A N 1
ATOM 621 C CA . ALA A 1 77 ? -5.180 -4.576 24.209 1.00 63.12 77 ALA A CA 1
ATOM 622 C C . ALA A 1 77 ? -5.119 -4.459 25.747 1.00 63.12 77 ALA A C 1
ATOM 624 O O . ALA A 1 77 ? -5.828 -5.202 26.438 1.00 63.12 77 ALA A O 1
ATOM 625 N N . PRO A 1 78 ? -4.275 -3.573 26.308 1.00 57.31 78 PRO A N 1
ATOM 626 C CA . PRO A 1 78 ? -4.293 -3.303 27.739 1.00 57.31 78 PRO A CA 1
ATOM 627 C C . PRO A 1 78 ? -5.679 -2.774 28.121 1.00 57.31 78 PRO A C 1
ATOM 629 O O . PRO A 1 78 ? -6.144 -1.778 27.568 1.00 57.31 78 PRO A O 1
ATOM 632 N N . LYS A 1 79 ? -6.356 -3.482 29.031 1.00 58.00 79 LYS A N 1
ATOM 633 C CA . LYS A 1 79 ? -7.638 -3.044 29.588 1.00 58.00 79 LYS A CA 1
ATOM 634 C C . LYS A 1 79 ? -7.357 -1.897 30.555 1.00 58.00 79 LYS A C 1
ATOM 636 O O . LYS A 1 79 ? -6.581 -2.088 31.491 1.00 58.00 79 LYS A O 1
ATOM 641 N N . TYR A 1 80 ? -7.941 -0.738 30.280 1.00 58.47 80 TYR A N 1
ATOM 642 C CA . TYR A 1 80 ? -7.997 0.404 31.189 1.00 58.47 80 TYR A CA 1
ATOM 643 C C . TYR A 1 80 ? -9.295 0.373 31.996 1.00 58.47 80 TYR A C 1
ATOM 645 O O . TYR A 1 80 ? -10.284 -0.212 31.494 1.00 58.47 80 TYR A O 1
#

Secondary structure (DSSP, 8-state):
-HHHHHHHHHH-THHHHHHHHHHHHHHHHHHHHHHHHHH-TT--S-SSS-S-GGGTTTTS---S--TT--SSSPP-PPP-

Radius of gyration: 21.16 Å; Cα contacts (8 Å, |Δi|>4): 28; chains: 1; bounding box: 35×28×63 Å